Protein AF-A0A383BU82-F1 (afdb_monomer)

Structure (mmCIF, N/CA/C/O backbone):
data_AF-A0A383BU82-F1
#
_entry.id   AF-A0A383BU82-F1
#
loop_
_atom_site.group_PDB
_atom_site.id
_atom_site.type_symbol
_atom_site.label_atom_id
_atom_site.label_alt_id
_atom_site.label_comp_id
_atom_site.label_asym_id
_atom_site.label_entity_id
_atom_site.label_seq_id
_atom_site.pdbx_PDB_ins_code
_atom_site.Cartn_x
_atom_site.Cartn_y
_atom_site.Cartn_z
_atom_site.occupancy
_atom_site.B_iso_or_equiv
_atom_site.auth_seq_id
_atom_site.auth_comp_id
_atom_site.auth_asym_id
_atom_site.auth_atom_id
_atom_site.pdbx_PDB_model_num
ATOM 1 N N . MET A 1 1 ? -35.642 -22.210 34.928 1.00 49.12 1 MET A N 1
ATOM 2 C CA . MET A 1 1 ? -35.362 -20.761 35.029 1.00 49.12 1 MET A CA 1
ATOM 3 C C . MET A 1 1 ? -33.866 -20.478 34.809 1.00 49.12 1 MET A C 1
ATOM 5 O O . MET A 1 1 ? -33.198 -20.042 35.730 1.00 49.12 1 MET A O 1
ATOM 9 N N . ASN A 1 2 ? -33.301 -20.782 33.624 1.00 52.38 2 ASN A N 1
ATOM 10 C CA . ASN A 1 2 ? -31.880 -20.487 33.324 1.00 52.38 2 ASN A CA 1
ATOM 11 C C . ASN A 1 2 ? -31.569 -20.437 31.806 1.00 52.38 2 ASN A C 1
ATOM 13 O O . ASN A 1 2 ? -30.585 -21.007 31.343 1.00 52.38 2 ASN A O 1
ATOM 17 N N . LYS A 1 3 ? -32.454 -19.838 30.995 1.00 55.72 3 LYS A N 1
ATOM 18 C CA . LYS A 1 3 ? -32.264 -19.729 29.530 1.00 55.72 3 LYS A CA 1
ATOM 19 C C . LYS A 1 3 ? -31.932 -18.300 29.069 1.00 55.72 3 LYS A C 1
ATOM 21 O O . LYS A 1 3 ? -31.461 -18.120 27.949 1.00 55.72 3 LYS A O 1
ATOM 26 N N . ASP A 1 4 ? -32.089 -17.312 29.951 1.00 59.91 4 ASP A N 1
ATOM 27 C CA . ASP A 1 4 ? -32.000 -15.885 29.612 1.00 59.91 4 ASP A CA 1
ATOM 28 C C . ASP A 1 4 ? -30.589 -15.294 29.780 1.00 59.91 4 ASP A C 1
ATOM 30 O O . ASP A 1 4 ? -30.177 -14.441 28.991 1.00 59.91 4 ASP A O 1
ATOM 34 N N . ASN A 1 5 ? -29.788 -15.822 30.713 1.00 61.31 5 ASN A N 1
ATOM 35 C CA . ASN A 1 5 ? -28.415 -15.355 30.971 1.00 61.31 5 ASN A CA 1
ATOM 36 C C . ASN A 1 5 ? -27.490 -15.534 29.756 1.00 61.31 5 ASN A C 1
ATOM 38 O O . ASN A 1 5 ? -26.703 -14.648 29.425 1.00 61.31 5 ASN A O 1
ATOM 42 N N . ASN A 1 6 ? -27.639 -16.645 29.031 1.00 63.12 6 ASN A N 1
ATOM 43 C CA . ASN A 1 6 ? -26.860 -16.911 27.819 1.00 63.12 6 ASN A CA 1
ATOM 44 C C . ASN A 1 6 ? -27.214 -15.950 26.678 1.00 63.12 6 ASN A C 1
ATOM 46 O O . ASN A 1 6 ? -26.360 -15.611 25.861 1.00 63.12 6 ASN A O 1
ATOM 50 N N . LYS A 1 7 ? -28.466 -15.481 26.623 1.00 68.19 7 LYS A N 1
ATOM 51 C CA . LYS A 1 7 ? -28.922 -14.540 25.597 1.00 68.19 7 LYS A CA 1
ATOM 52 C C . LYS A 1 7 ? -28.376 -13.137 25.864 1.00 68.19 7 LYS A C 1
ATOM 54 O O . LYS A 1 7 ? -27.951 -12.478 24.922 1.00 68.19 7 LYS A O 1
ATOM 59 N N . LEU A 1 8 ? -28.316 -12.724 27.134 1.00 73.75 8 LEU A N 1
ATOM 60 C CA . LEU A 1 8 ? -27.708 -11.461 27.566 1.00 73.75 8 LEU A CA 1
ATOM 61 C C . LEU A 1 8 ? -26.192 -11.442 27.340 1.00 73.75 8 LEU A C 1
ATOM 63 O O . LEU A 1 8 ? -25.683 -10.469 26.794 1.00 73.75 8 LEU A O 1
ATOM 67 N N . LEU A 1 9 ? -25.486 -12.527 27.676 1.00 77.56 9 LEU A N 1
ATOM 68 C CA . LEU A 1 9 ? -24.048 -12.664 27.410 1.00 77.56 9 LEU A CA 1
ATOM 69 C C . LEU A 1 9 ? -23.738 -12.644 25.913 1.00 77.56 9 LEU A C 1
ATOM 71 O O . LEU A 1 9 ? -22.843 -11.924 25.485 1.00 77.56 9 LEU A O 1
ATOM 75 N N . LYS A 1 10 ? -24.513 -13.375 25.102 1.00 73.62 10 LYS A N 1
ATOM 76 C CA . LYS A 1 10 ? -24.356 -13.363 23.644 1.00 73.62 10 LYS A CA 1
ATOM 77 C C . LYS A 1 10 ? -24.636 -11.979 23.057 1.00 73.62 10 LYS A C 1
ATOM 79 O O . LYS A 1 10 ? -23.937 -11.577 22.139 1.00 73.62 10 LYS A O 1
ATOM 84 N N . LYS A 1 11 ? -25.627 -11.251 23.584 1.00 73.94 11 LYS A N 1
ATOM 85 C CA . LYS A 1 11 ? -25.967 -9.897 23.129 1.00 73.94 11 LYS A CA 1
ATOM 86 C C . LYS A 1 11 ? -24.883 -8.882 23.504 1.00 73.94 11 LYS A C 1
ATOM 88 O O . LYS A 1 11 ? -24.485 -8.128 22.636 1.00 73.94 11 LYS A O 1
ATOM 93 N N . LYS A 1 12 ? -24.339 -8.954 24.725 1.00 73.25 12 LYS A N 1
ATOM 94 C CA . LYS A 1 12 ? -23.193 -8.141 25.168 1.00 73.25 12 LYS A CA 1
ATOM 95 C C . LYS A 1 12 ? -21.917 -8.441 24.388 1.00 73.25 12 LYS A C 1
ATOM 97 O O . LYS A 1 12 ? -21.208 -7.522 24.026 1.00 73.25 12 LYS A O 1
ATOM 102 N N . LEU A 1 13 ? -21.619 -9.713 24.121 1.00 72.56 13 LEU A N 1
ATOM 103 C CA . LEU A 1 13 ? -20.491 -10.094 23.264 1.00 72.56 13 LEU A CA 1
ATOM 104 C C . LEU A 1 13 ? -20.692 -9.594 21.836 1.00 72.56 13 LEU A C 1
ATOM 106 O O . LEU A 1 13 ? -19.746 -9.127 21.221 1.00 72.56 13 LEU A O 1
ATOM 110 N N . HIS A 1 14 ? -21.918 -9.676 21.318 1.00 70.19 14 HIS A N 1
ATOM 111 C CA . HIS A 1 14 ? -22.228 -9.139 20.004 1.00 70.19 14 HIS A CA 1
ATOM 112 C C . HIS A 1 14 ? -22.103 -7.615 19.994 1.00 70.19 14 HIS A C 1
ATOM 114 O O . HIS A 1 14 ? -21.447 -7.123 19.106 1.00 70.19 14 HIS A O 1
ATOM 120 N N . GLU A 1 15 ? -22.603 -6.874 20.984 1.00 69.25 15 GLU A N 1
ATOM 121 C CA . GLU A 1 15 ? -22.349 -5.427 21.120 1.00 69.25 15 GLU A CA 1
ATOM 122 C C . GLU A 1 15 ? -20.851 -5.119 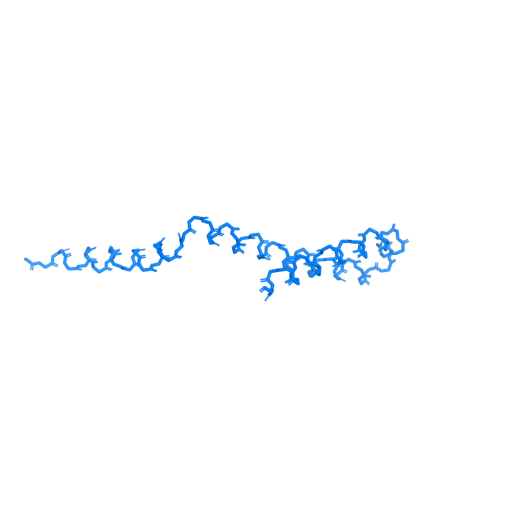21.241 1.00 69.25 15 GLU A C 1
ATOM 124 O O . GLU A 1 15 ? -20.336 -4.312 20.491 1.00 69.25 15 GLU A O 1
ATOM 129 N N . ILE A 1 16 ? -20.089 -5.812 22.085 1.00 68.06 16 ILE A N 1
ATOM 130 C CA . ILE A 1 16 ? -18.647 -5.542 22.234 1.00 68.06 16 ILE A CA 1
ATOM 131 C C . ILE A 1 16 ? -17.878 -5.811 20.927 1.00 68.06 16 ILE A C 1
ATOM 133 O O . ILE A 1 16 ? -16.929 -5.096 20.622 1.00 68.06 16 ILE A O 1
ATOM 137 N N . ILE A 1 17 ? -18.289 -6.816 20.146 1.00 67.19 17 ILE A N 1
ATOM 138 C CA . ILE A 1 17 ? -17.649 -7.172 18.871 1.00 67.19 17 ILE A CA 1
ATOM 139 C C . ILE A 1 17 ? -18.188 -6.328 17.696 1.00 67.19 17 ILE A C 1
ATOM 141 O O . ILE A 1 17 ? -17.427 -6.023 16.791 1.00 67.19 17 ILE A O 1
ATOM 145 N N . PHE A 1 18 ? -19.471 -5.943 17.685 1.00 63.41 18 PHE A N 1
ATOM 146 C CA . PHE A 1 18 ? -20.137 -5.252 16.562 1.00 63.41 18 PHE A CA 1
ATOM 147 C C . PHE A 1 18 ? -20.411 -3.755 16.785 1.00 63.41 18 PHE A C 1
ATOM 149 O O . PHE A 1 18 ? -20.541 -3.042 15.798 1.00 63.41 18 PHE A O 1
ATOM 156 N N . GLU A 1 19 ? -20.538 -3.253 18.017 1.00 58.22 19 GLU A N 1
ATOM 157 C CA . GLU A 1 19 ? -20.652 -1.805 18.299 1.00 58.22 19 GLU A CA 1
ATOM 158 C C . GLU A 1 19 ? -19.288 -1.110 18.364 1.00 58.22 19 GLU A C 1
ATOM 160 O O . GLU A 1 19 ? -19.229 0.103 18.170 1.00 58.22 19 GLU A O 1
ATOM 165 N N . ALA A 1 20 ? -18.189 -1.848 18.567 1.00 55.31 20 ALA A N 1
ATOM 166 C CA . ALA A 1 20 ? -16.838 -1.324 18.338 1.00 55.31 20 ALA A CA 1
ATOM 167 C C . ALA A 1 20 ? -16.525 -1.179 16.832 1.00 55.31 20 ALA A C 1
ATOM 169 O O . ALA A 1 20 ? -15.775 -0.290 16.432 1.00 55.31 20 ALA A O 1
ATOM 170 N N . ASP A 1 21 ? -17.187 -1.981 15.994 1.00 57.09 21 ASP A N 1
ATOM 171 C CA . ASP A 1 21 ? -17.209 -1.851 14.538 1.00 57.09 21 ASP A CA 1
ATOM 172 C C . ASP A 1 21 ? -18.230 -0.779 14.132 1.00 57.09 21 ASP A C 1
ATOM 174 O O . ASP A 1 21 ? -19.332 -1.056 13.642 1.00 57.09 21 ASP A O 1
ATOM 178 N N . THR A 1 22 ? -17.872 0.498 14.279 1.00 67.56 22 THR A N 1
ATOM 179 C CA . THR A 1 22 ? -18.586 1.509 13.490 1.00 67.56 22 THR A CA 1
ATOM 180 C C . THR A 1 22 ? -18.518 1.081 12.017 1.00 67.56 22 THR A C 1
ATOM 182 O O . THR A 1 22 ? -17.464 0.670 11.530 1.00 67.56 22 THR A O 1
ATOM 185 N N . LYS A 1 23 ? -19.634 1.161 11.272 1.00 64.75 23 LYS A N 1
ATOM 186 C CA . LYS A 1 23 ? -19.658 0.797 9.834 1.00 64.75 23 LYS A CA 1
ATOM 187 C C . LYS A 1 23 ? -18.539 1.489 9.040 1.00 64.75 23 LYS A C 1
ATOM 189 O O . LYS A 1 23 ? -18.074 0.951 8.040 1.00 64.75 23 LYS A O 1
ATOM 194 N N . ASN A 1 24 ? -18.114 2.656 9.522 1.00 69.25 24 ASN A N 1
ATOM 195 C CA . ASN A 1 24 ? -17.021 3.446 8.977 1.00 69.25 24 ASN A CA 1
ATOM 196 C C . ASN A 1 24 ? -15.642 2.858 9.322 1.00 69.25 24 ASN A C 1
ATOM 198 O O . ASN A 1 24 ? -14.818 2.750 8.422 1.00 69.25 24 ASN A O 1
ATOM 202 N N . GLY A 1 25 ? -15.411 2.425 10.569 1.00 76.00 25 GLY A N 1
ATOM 203 C CA . GLY A 1 25 ? -14.168 1.758 10.983 1.00 76.00 25 GLY A CA 1
ATOM 204 C C . GLY A 1 25 ? -13.932 0.448 10.234 1.00 76.00 25 GLY A C 1
ATOM 205 O O . GLY A 1 25 ? -12.865 0.232 9.678 1.00 76.00 25 GLY A O 1
ATOM 206 N N . LYS A 1 26 ? -14.980 -0.361 10.058 1.00 80.62 26 LYS A N 1
ATOM 207 C CA . LYS A 1 26 ? -14.873 -1.603 9.283 1.00 80.62 26 LYS A CA 1
ATOM 208 C C . LYS A 1 26 ? -14.550 -1.369 7.803 1.00 80.62 26 LYS A C 1
ATOM 210 O O . LYS A 1 26 ? -13.813 -2.143 7.198 1.00 80.62 26 LYS A O 1
ATOM 215 N N . LEU A 1 27 ? -15.132 -0.335 7.190 1.00 82.94 27 LEU A N 1
ATOM 216 C CA . LEU A 1 27 ? -14.829 0.015 5.799 1.00 82.94 27 LEU A CA 1
ATOM 217 C C . LEU A 1 27 ? -13.385 0.510 5.661 1.00 82.94 27 LEU A C 1
ATOM 219 O O . LEU A 1 27 ? -12.705 0.135 4.709 1.00 82.94 27 LEU A O 1
ATOM 223 N N . PHE A 1 28 ? -12.932 1.313 6.622 1.00 83.31 28 PHE A N 1
ATOM 224 C CA . PHE A 1 28 ? -11.555 1.775 6.705 1.00 83.31 28 PHE A CA 1
ATOM 225 C C . PHE A 1 28 ? -10.574 0.599 6.803 1.00 83.31 28 PHE A C 1
ATOM 227 O O . PHE A 1 28 ? -9.691 0.494 5.957 1.00 83.31 28 PHE A O 1
ATOM 234 N N . ASP A 1 29 ? -10.804 -0.348 7.715 1.00 88.12 29 ASP A N 1
ATOM 235 C CA . ASP A 1 29 ? -9.949 -1.530 7.880 1.00 88.12 29 ASP A CA 1
ATOM 236 C C . ASP A 1 29 ? -9.871 -2.383 6.606 1.00 88.12 29 ASP A C 1
ATOM 238 O O . ASP A 1 29 ? -8.808 -2.886 6.244 1.00 88.12 29 ASP A O 1
ATOM 242 N N . ILE A 1 30 ? -10.985 -2.532 5.880 1.00 89.31 30 ILE A N 1
ATOM 243 C CA . ILE A 1 30 ? -11.019 -3.275 4.611 1.00 89.31 30 ILE A CA 1
ATOM 244 C C . ILE A 1 30 ? -10.207 -2.557 3.526 1.00 89.31 30 ILE A C 1
ATOM 246 O O . ILE A 1 30 ? -9.476 -3.212 2.781 1.00 89.31 30 ILE A O 1
ATOM 250 N N . ILE A 1 31 ? -10.331 -1.231 3.420 1.00 90.00 31 ILE A N 1
ATOM 251 C CA . ILE A 1 31 ? -9.562 -0.428 2.457 1.00 90.00 31 ILE A CA 1
ATOM 252 C C . ILE A 1 31 ? -8.072 -0.496 2.794 1.00 90.00 31 ILE A C 1
ATOM 254 O O . ILE A 1 31 ? -7.257 -0.722 1.900 1.00 90.00 31 ILE A O 1
ATOM 258 N N . LEU A 1 32 ? -7.728 -0.364 4.075 1.00 90.44 32 LEU A N 1
ATOM 259 C CA . LEU A 1 32 ? -6.360 -0.451 4.570 1.00 90.44 32 LEU A CA 1
ATOM 260 C C . LEU A 1 32 ? -5.751 -1.823 4.256 1.00 90.44 32 LEU A C 1
ATOM 262 O O . LEU A 1 32 ? -4.678 -1.912 3.661 1.00 90.44 32 LEU A O 1
ATOM 266 N N . LEU A 1 33 ? -6.475 -2.903 4.558 1.00 92.88 33 LEU A N 1
ATOM 267 C CA . LEU A 1 33 ? -6.049 -4.266 4.248 1.00 92.88 33 LEU A CA 1
ATOM 268 C C . LEU A 1 33 ? -5.847 -4.475 2.741 1.00 92.88 33 LEU A C 1
ATOM 270 O O . LEU A 1 33 ? -4.850 -5.068 2.326 1.00 92.88 33 LEU A O 1
ATOM 274 N N . ALA A 1 34 ? -6.767 -3.977 1.913 1.00 92.56 34 ALA A N 1
ATOM 275 C CA . ALA A 1 34 ? -6.642 -4.054 0.462 1.00 92.56 34 ALA A CA 1
ATOM 276 C C . ALA A 1 34 ? -5.413 -3.282 -0.050 1.00 92.56 34 ALA A C 1
ATOM 278 O O . ALA A 1 34 ? -4.701 -3.789 -0.919 1.00 92.56 34 ALA A O 1
ATOM 279 N N . ALA A 1 35 ? -5.125 -2.103 0.510 1.00 91.62 35 ALA A N 1
ATOM 280 C CA . ALA A 1 35 ? -3.943 -1.314 0.173 1.00 91.62 35 ALA A CA 1
ATOM 281 C C . ALA A 1 35 ? -2.639 -2.050 0.524 1.00 91.62 35 ALA A C 1
ATOM 283 O O . ALA A 1 35 ? -1.716 -2.075 -0.290 1.00 91.62 35 ALA A O 1
ATOM 284 N N . ILE A 1 36 ? -2.578 -2.723 1.681 1.00 93.56 36 ILE A N 1
ATOM 285 C CA . ILE A 1 36 ? -1.413 -3.532 2.084 1.00 93.56 36 ILE A CA 1
ATOM 286 C C . ILE A 1 36 ? -1.185 -4.674 1.089 1.00 93.56 36 ILE A C 1
ATOM 288 O O . ILE A 1 36 ? -0.069 -4.881 0.615 1.00 93.56 36 ILE A O 1
ATOM 292 N N . ILE A 1 37 ? -2.242 -5.410 0.740 1.00 96.06 37 ILE A N 1
ATOM 293 C CA . ILE A 1 37 ? -2.139 -6.529 -0.205 1.00 96.06 37 ILE A CA 1
ATOM 294 C C . ILE A 1 37 ? -1.663 -6.033 -1.575 1.00 96.06 37 ILE A C 1
ATOM 296 O O . ILE A 1 37 ? -0.763 -6.631 -2.165 1.00 96.06 37 ILE A O 1
ATOM 300 N N . LEU A 1 38 ? -2.227 -4.928 -2.068 1.00 93.31 38 LEU A N 1
ATOM 301 C CA . LEU A 1 38 ? -1.811 -4.317 -3.331 1.00 93.31 38 LEU A CA 1
ATOM 302 C C . LEU A 1 38 ? -0.350 -3.855 -3.299 1.00 93.31 38 LEU A C 1
ATOM 304 O O . LEU A 1 38 ? 0.359 -4.055 -4.281 1.00 93.31 38 LEU A O 1
ATOM 308 N N . SER A 1 39 ? 0.112 -3.298 -2.178 1.00 93.56 39 SER A N 1
ATOM 309 C CA . SER A 1 39 ? 1.515 -2.920 -1.980 1.00 93.56 39 SER A CA 1
ATOM 310 C C . SER A 1 39 ? 2.445 -4.125 -2.133 1.00 93.56 39 SER A C 1
ATOM 312 O O . SER A 1 39 ? 3.379 -4.091 -2.931 1.00 93.56 39 SER A O 1
ATOM 314 N N . VAL A 1 40 ? 2.138 -5.233 -1.453 1.00 94.88 40 VAL A N 1
ATOM 315 C CA . VAL A 1 40 ? 2.939 -6.465 -1.536 1.00 94.88 40 VAL A CA 1
ATOM 316 C C . VAL A 1 40 ? 2.938 -7.035 -2.955 1.00 94.88 40 VAL A C 1
ATOM 318 O O . VAL A 1 40 ? 3.984 -7.443 -3.456 1.00 94.88 40 VAL A O 1
ATOM 321 N N . ILE A 1 41 ? 1.786 -7.041 -3.633 1.00 93.94 41 ILE A N 1
ATOM 322 C CA . ILE A 1 41 ? 1.695 -7.491 -5.029 1.00 93.94 41 ILE A CA 1
ATOM 323 C C . ILE A 1 41 ? 2.557 -6.612 -5.939 1.00 93.94 41 ILE A C 1
ATOM 325 O O . ILE A 1 41 ? 3.244 -7.151 -6.803 1.00 93.94 41 ILE A O 1
ATOM 329 N N . SER A 1 42 ? 2.551 -5.293 -5.741 1.00 92.31 42 SER A N 1
ATOM 330 C CA . SER A 1 42 ? 3.375 -4.352 -6.509 1.00 92.31 42 SER A CA 1
ATOM 331 C C . SER A 1 42 ? 4.863 -4.698 -6.407 1.00 92.31 42 SER A C 1
ATOM 333 O O . SER A 1 42 ? 5.518 -4.876 -7.432 1.00 92.31 42 SER A O 1
ATOM 335 N N . VAL A 1 43 ? 5.360 -4.930 -5.187 1.00 91.81 43 VAL A N 1
ATOM 336 C CA . VAL A 1 43 ? 6.757 -5.331 -4.933 1.00 91.81 43 VAL A CA 1
ATOM 337 C C . VAL A 1 43 ? 7.088 -6.672 -5.599 1.00 91.81 43 VAL A C 1
ATOM 339 O O . VAL A 1 43 ? 8.156 -6.853 -6.188 1.00 91.81 43 VAL A O 1
ATOM 342 N N . ILE A 1 44 ? 6.160 -7.634 -5.558 1.00 93.75 44 ILE A N 1
ATOM 343 C CA . ILE A 1 44 ? 6.343 -8.927 -6.232 1.00 93.75 44 ILE A CA 1
ATOM 344 C C . ILE A 1 44 ? 6.386 -8.745 -7.757 1.00 93.75 44 ILE A C 1
ATOM 346 O O . ILE A 1 44 ? 7.220 -9.363 -8.416 1.00 93.75 44 ILE A O 1
ATOM 350 N N . LEU A 1 45 ? 5.526 -7.903 -8.334 1.00 90.12 45 LEU A N 1
ATOM 351 C CA . LEU A 1 45 ? 5.529 -7.619 -9.772 1.00 90.12 45 LEU A CA 1
ATOM 352 C C . LEU A 1 45 ? 6.822 -6.928 -10.212 1.00 90.12 45 LEU A C 1
ATOM 354 O O . LEU A 1 45 ? 7.350 -7.255 -11.274 1.00 90.12 45 LEU A O 1
ATOM 358 N N . GLU A 1 46 ? 7.361 -6.031 -9.387 1.00 90.31 46 GLU A N 1
ATOM 359 C CA . GLU A 1 46 ? 8.641 -5.374 -9.650 1.00 90.31 46 GLU A CA 1
ATOM 360 C C . GLU A 1 46 ? 9.819 -6.362 -9.638 1.00 90.31 46 GLU A C 1
ATOM 362 O O . GLU A 1 46 ? 10.752 -6.233 -10.434 1.00 90.31 46 GLU A O 1
ATOM 367 N N . SER A 1 47 ? 9.749 -7.415 -8.814 1.00 90.31 47 SER A N 1
ATOM 368 C CA . SER A 1 47 ? 10.772 -8.472 -8.786 1.00 90.31 47 SER A CA 1
ATOM 369 C C . SER A 1 47 ? 10.887 -9.260 -10.104 1.00 90.31 47 SER A C 1
ATOM 371 O O . SER A 1 47 ? 11.904 -9.909 -10.364 1.00 90.31 47 SER A O 1
ATOM 373 N N . VAL A 1 48 ? 9.871 -9.190 -10.974 1.00 93.00 48 VAL A N 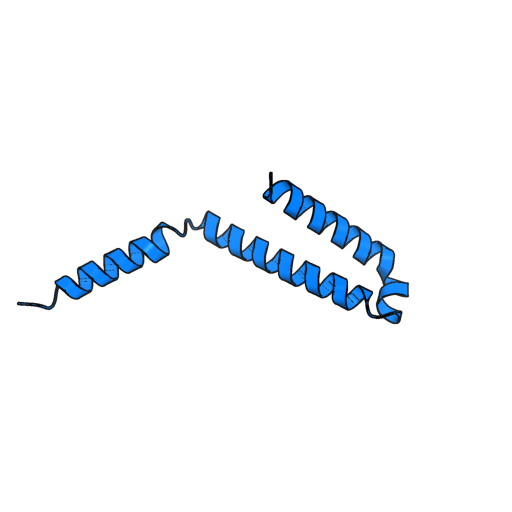1
ATOM 374 C CA . VAL A 1 48 ? 9.866 -9.859 -12.278 1.00 93.00 48 VAL A CA 1
ATOM 375 C C . VAL A 1 48 ? 10.439 -8.925 -13.346 1.00 93.00 48 VAL A C 1
ATOM 377 O O . VAL A 1 48 ? 9.776 -8.000 -13.810 1.00 93.00 48 VAL A O 1
ATOM 380 N N . ASN A 1 49 ? 11.656 -9.218 -13.816 1.00 89.56 49 ASN A N 1
ATOM 381 C CA . ASN A 1 49 ? 12.396 -8.390 -14.784 1.00 89.56 49 ASN A CA 1
ATOM 382 C C . ASN A 1 49 ? 11.608 -7.995 -16.049 1.00 89.56 49 ASN A C 1
ATOM 384 O O . ASN A 1 49 ? 11.753 -6.874 -16.537 1.00 89.56 49 ASN A O 1
ATOM 388 N N . GLU A 1 50 ? 10.803 -8.902 -16.608 1.00 89.94 50 GLU A N 1
ATOM 389 C CA . GLU A 1 50 ? 10.006 -8.617 -17.812 1.00 89.94 50 GLU A CA 1
ATOM 390 C C . GLU A 1 50 ? 8.875 -7.619 -17.544 1.00 89.94 50 GLU A C 1
ATOM 392 O O . GLU A 1 50 ? 8.607 -6.745 -18.370 1.00 89.94 50 GLU A O 1
ATOM 397 N N . ILE A 1 51 ? 8.240 -7.727 -16.374 1.00 89.06 51 ILE A N 1
ATOM 398 C CA . ILE A 1 51 ? 7.161 -6.834 -15.945 1.00 89.06 51 ILE A CA 1
ATOM 399 C C . ILE A 1 51 ? 7.751 -5.475 -15.592 1.00 89.06 51 ILE A C 1
ATOM 401 O O . ILE A 1 51 ? 7.266 -4.457 -16.084 1.00 89.06 51 ILE A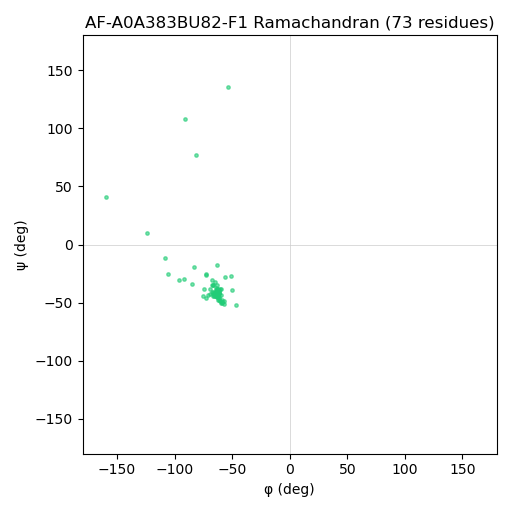 O 1
ATOM 405 N N . ASN A 1 52 ? 8.847 -5.465 -14.831 1.00 88.81 52 ASN A N 1
ATOM 406 C CA . ASN A 1 52 ? 9.524 -4.243 -14.433 1.00 88.81 52 ASN A CA 1
ATOM 407 C C . ASN A 1 52 ? 9.947 -3.423 -15.660 1.00 88.81 52 ASN A C 1
ATOM 409 O O . ASN A 1 52 ? 9.534 -2.283 -15.808 1.00 88.81 52 ASN A O 1
ATOM 413 N N . LYS A 1 53 ? 10.632 -4.018 -16.647 1.00 89.19 53 LYS A N 1
ATOM 414 C CA . LYS A 1 53 ? 11.051 -3.285 -17.861 1.00 89.19 53 LYS A CA 1
ATOM 415 C C . LYS A 1 53 ? 9.909 -2.620 -18.635 1.00 89.19 53 LYS A C 1
ATOM 417 O O . LYS A 1 53 ? 10.154 -1.637 -19.329 1.00 89.19 53 LYS A O 1
ATOM 422 N N . LYS A 1 54 ? 8.692 -3.164 -18.563 1.00 91.94 54 LYS A N 1
ATOM 423 C CA . LYS A 1 54 ? 7.532 -2.660 -19.309 1.00 91.94 54 LYS A CA 1
ATOM 424 C C . LYS A 1 54 ? 6.650 -1.712 -18.493 1.00 91.94 54 LYS A C 1
ATOM 426 O O . LYS A 1 54 ? 6.027 -0.832 -19.078 1.00 91.94 54 LYS A O 1
ATOM 431 N N . TYR 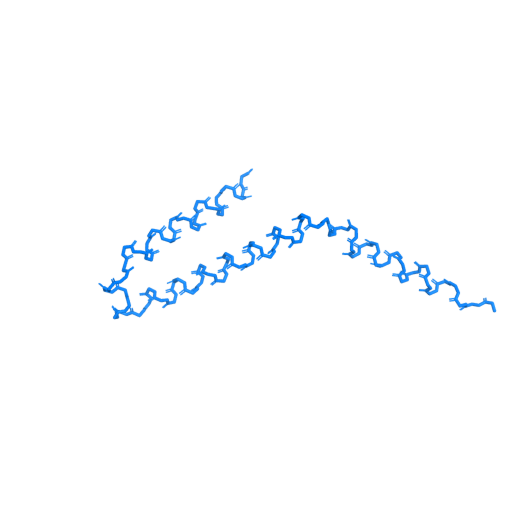A 1 55 ? 6.583 -1.892 -17.176 1.00 92.94 55 TYR A N 1
ATOM 432 C CA . TYR A 1 55 ? 5.647 -1.190 -16.295 1.00 92.94 55 TYR A CA 1
ATOM 433 C C . TYR A 1 55 ? 6.329 -0.428 -15.150 1.00 92.94 55 TYR A C 1
ATOM 435 O O . TYR A 1 55 ? 5.617 0.066 -14.281 1.00 92.94 55 TYR A O 1
ATOM 443 N N . HIS A 1 56 ? 7.662 -0.288 -15.158 1.0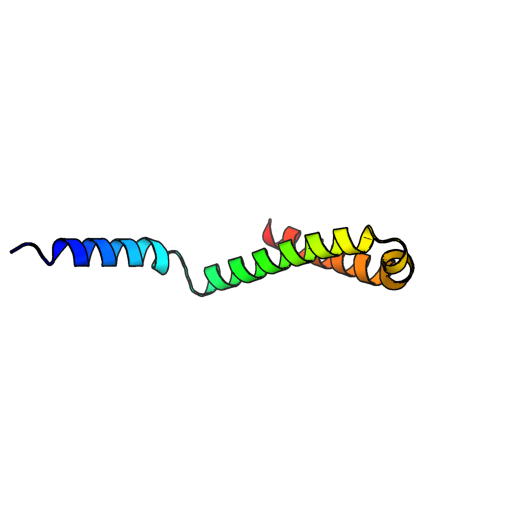0 90.88 56 HIS A N 1
ATOM 444 C CA . HIS A 1 56 ? 8.443 0.341 -14.084 1.00 90.88 56 HIS A CA 1
ATOM 445 C C . HIS A 1 56 ? 7.850 1.672 -13.617 1.00 90.88 56 HIS A C 1
ATOM 447 O O . HIS A 1 56 ? 7.577 1.841 -12.437 1.00 90.88 56 HIS A O 1
ATOM 453 N N . GLU A 1 57 ? 7.575 2.599 -14.540 1.00 92.50 57 GLU A N 1
ATOM 454 C CA . GLU A 1 57 ? 7.060 3.923 -14.170 1.00 92.50 57 GLU A CA 1
ATOM 455 C C . GLU A 1 57 ? 5.655 3.873 -13.559 1.00 92.50 57 GLU A C 1
ATOM 457 O O . GLU A 1 57 ? 5.347 4.635 -12.646 1.00 92.50 57 GLU A O 1
ATOM 462 N N . ILE A 1 58 ? 4.806 2.957 -14.033 1.00 92.56 58 ILE A N 1
ATOM 463 C CA . ILE A 1 58 ? 3.446 2.777 -13.508 1.00 92.56 58 ILE A CA 1
ATOM 464 C C . ILE A 1 58 ? 3.503 2.161 -12.107 1.00 92.56 58 ILE A C 1
ATOM 466 O O . ILE A 1 58 ? 2.787 2.611 -11.216 1.00 92.56 58 ILE A O 1
ATOM 470 N N . ILE A 1 59 ? 4.362 1.157 -11.915 1.00 91.81 59 ILE A N 1
ATOM 471 C CA . ILE A 1 59 ? 4.598 0.501 -10.624 1.00 91.81 59 ILE A CA 1
ATOM 472 C C . ILE A 1 59 ? 5.155 1.518 -9.623 1.00 91.81 59 ILE A C 1
ATOM 474 O O . ILE A 1 59 ? 4.594 1.669 -8.543 1.00 91.81 59 ILE A O 1
ATOM 478 N N . LEU A 1 60 ? 6.160 2.303 -10.015 1.00 92.06 60 LEU A N 1
ATOM 479 C CA . LEU A 1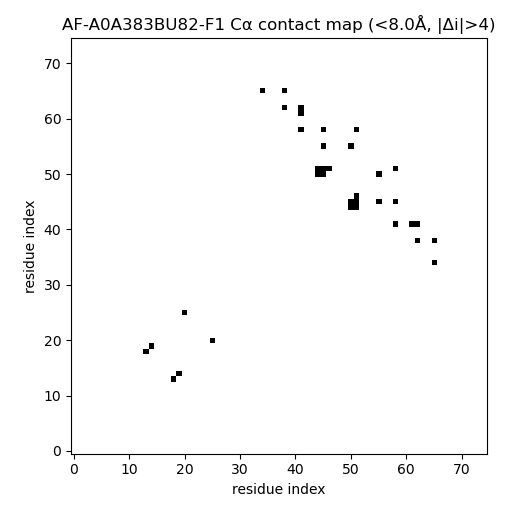 60 ? 6.754 3.341 -9.175 1.00 92.06 60 LEU A CA 1
ATOM 480 C C . LEU A 1 60 ? 5.727 4.417 -8.786 1.00 92.06 60 LEU A C 1
ATOM 482 O O . LEU A 1 60 ? 5.620 4.781 -7.617 1.00 92.06 60 LEU A O 1
ATOM 486 N N . ALA A 1 61 ? 4.926 4.911 -9.735 1.00 94.06 61 ALA A N 1
ATOM 487 C CA . ALA A 1 61 ? 3.861 5.870 -9.434 1.00 94.06 61 ALA A CA 1
ATOM 488 C C . ALA A 1 61 ? 2.826 5.294 -8.449 1.00 94.06 61 ALA A C 1
ATOM 490 O O . ALA A 1 61 ? 2.349 6.006 -7.562 1.00 94.06 61 ALA A O 1
ATOM 491 N N . PHE A 1 62 ? 2.501 4.005 -8.582 1.00 93.75 62 PHE A N 1
ATOM 492 C CA . PHE A 1 62 ? 1.599 3.303 -7.675 1.00 93.75 62 PHE A CA 1
ATOM 493 C C . PHE A 1 62 ? 2.192 3.148 -6.269 1.00 93.75 62 PHE A C 1
ATOM 495 O O . PHE A 1 62 ? 1.493 3.379 -5.283 1.00 93.75 62 PHE A O 1
ATOM 502 N N . GLU A 1 63 ? 3.482 2.837 -6.153 1.00 93.00 63 GLU A N 1
ATOM 503 C CA . GLU A 1 63 ? 4.174 2.774 -4.863 1.00 93.00 63 GLU A CA 1
ATOM 504 C C . GLU A 1 63 ? 4.191 4.119 -4.147 1.00 93.00 63 GLU A C 1
ATOM 506 O O . GLU A 1 63 ? 3.881 4.190 -2.956 1.00 93.00 63 GLU A O 1
ATOM 511 N N . TRP A 1 64 ? 4.489 5.203 -4.865 1.00 95.12 64 TRP A N 1
ATOM 512 C CA . TRP A 1 64 ? 4.433 6.552 -4.305 1.00 95.12 64 TRP A CA 1
ATOM 513 C C . TRP A 1 64 ? 3.021 6.916 -3.844 1.00 95.12 64 TRP A C 1
ATOM 515 O O . TRP A 1 64 ? 2.860 7.464 -2.753 1.00 95.12 64 TRP A O 1
ATOM 525 N N . PHE A 1 65 ? 1.993 6.568 -4.622 1.00 94.44 65 PHE A N 1
ATOM 526 C CA . PHE A 1 65 ? 0.600 6.760 -4.221 1.00 94.44 65 PHE A CA 1
ATOM 527 C C . PHE A 1 65 ? 0.260 6.004 -2.927 1.00 94.44 65 PHE A C 1
ATOM 529 O O . PHE A 1 65 ? -0.260 6.605 -1.987 1.00 94.44 65 PHE A O 1
ATOM 536 N N . ILE A 1 66 ? 0.590 4.712 -2.855 1.00 93.12 66 ILE A N 1
ATOM 537 C CA . ILE A 1 66 ? 0.361 3.866 -1.674 1.00 93.12 66 ILE A CA 1
ATOM 538 C C . ILE A 1 66 ? 1.128 4.406 -0.456 1.00 93.12 66 ILE A C 1
ATOM 540 O O . ILE A 1 66 ? 0.583 4.468 0.643 1.00 93.12 66 ILE A O 1
ATOM 544 N N . THR A 1 67 ? 2.374 4.843 -0.649 1.00 93.62 67 THR A N 1
ATOM 545 C CA . THR A 1 67 ? 3.226 5.392 0.416 1.00 93.62 67 THR A CA 1
ATOM 546 C C . THR A 1 67 ? 2.639 6.679 0.984 1.00 93.62 67 THR A C 1
ATOM 548 O O . THR A 1 67 ? 2.567 6.840 2.201 1.00 93.62 67 THR A O 1
ATOM 551 N N . ILE A 1 68 ? 2.172 7.587 0.122 1.00 94.69 68 ILE A N 1
ATOM 552 C CA . ILE A 1 68 ? 1.498 8.821 0.546 1.00 94.69 68 ILE A CA 1
ATOM 553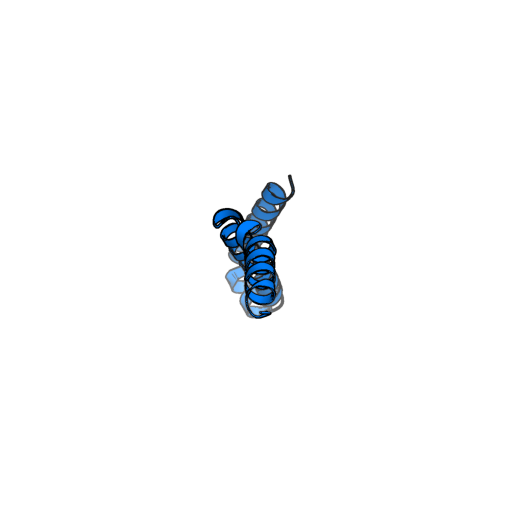 C C . ILE A 1 68 ? 0.197 8.495 1.282 1.00 94.69 68 ILE A C 1
ATOM 555 O O . ILE A 1 68 ? -0.067 9.094 2.321 1.00 94.69 68 ILE A O 1
ATOM 559 N N . LEU A 1 69 ? -0.587 7.532 0.788 1.00 92.25 69 LEU A N 1
ATOM 560 C CA . LEU A 1 69 ? -1.828 7.099 1.431 1.00 92.25 69 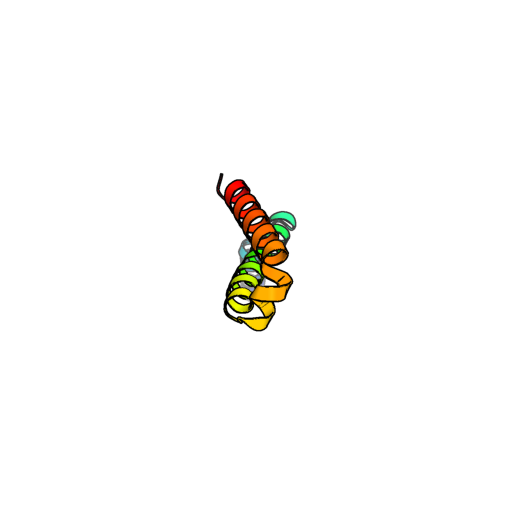LEU A CA 1
ATOM 561 C C . LEU A 1 69 ? -1.572 6.595 2.858 1.00 92.25 69 LEU A C 1
ATOM 563 O O . LEU A 1 69 ? -2.225 7.073 3.782 1.00 92.25 69 LEU A O 1
ATOM 567 N N . PHE A 1 70 ? -0.595 5.705 3.056 1.00 90.88 70 PHE A N 1
ATOM 568 C CA . PHE A 1 70 ? -0.219 5.241 4.398 1.00 90.88 70 PHE A CA 1
ATOM 569 C C . PHE A 1 70 ? 0.402 6.342 5.257 1.00 90.88 70 PHE A C 1
ATOM 571 O O . PHE A 1 70 ? 0.175 6.382 6.458 1.00 90.88 70 PHE A O 1
ATOM 578 N N . THR A 1 71 ? 1.161 7.263 4.661 1.00 93.44 71 THR A N 1
ATOM 579 C CA . THR A 1 71 ? 1.720 8.400 5.405 1.00 93.44 71 THR A CA 1
ATOM 580 C C . THR A 1 71 ? 0.605 9.282 5.958 1.00 93.44 71 THR A C 1
ATOM 582 O O . THR A 1 71 ? 0.652 9.648 7.123 1.00 93.44 71 THR A O 1
ATOM 585 N N . ILE A 1 72 ? -0.410 9.602 5.150 1.00 92.50 72 ILE A N 1
ATOM 586 C CA . ILE A 1 72 ? -1.574 10.380 5.598 1.00 92.50 72 ILE A CA 1
ATOM 587 C C . ILE A 1 72 ? -2.355 9.625 6.675 1.00 92.50 72 ILE A C 1
ATOM 589 O O . ILE A 1 72 ? -2.851 10.252 7.597 1.00 92.50 72 ILE A O 1
ATOM 593 N N . GLU A 1 73 ? -2.481 8.305 6.555 1.00 87.44 73 GLU A N 1
ATOM 594 C CA . GLU A 1 73 ? -3.173 7.482 7.551 1.00 87.44 73 GLU A CA 1
ATOM 595 C C . GLU A 1 73 ? -2.430 7.413 8.892 1.00 87.44 73 GLU A C 1
ATOM 597 O O . GLU A 1 73 ? -3.064 7.400 9.942 1.00 87.44 73 GLU A O 1
ATOM 602 N N . TYR A 1 74 ? -1.098 7.416 8.858 1.00 87.19 74 TYR A N 1
ATOM 603 C CA . TYR A 1 74 ? -0.257 7.362 10.050 1.00 87.19 74 TYR A CA 1
ATOM 604 C C . TYR A 1 74 ? -0.243 8.673 10.864 1.00 87.19 74 TYR A C 1
ATOM 606 O O . TYR A 1 74 ? 0.048 8.637 12.062 1.00 87.19 74 TYR A O 1
ATOM 614 N N . PHE A 1 75 ? -0.504 9.821 10.226 1.00 82.38 75 PHE A N 1
ATOM 615 C CA . PHE A 1 75 ? -0.483 11.157 10.845 1.00 82.38 75 PHE A CA 1
ATOM 616 C C . PHE A 1 75 ? -1.855 11.594 11.374 1.00 82.38 75 PHE A C 1
ATOM 618 O O . PHE A 1 75 ? -1.884 12.123 12.511 1.00 82.38 75 PHE A O 1
#

Sequence (75 aa):
MNKDNNKLLKKKLHEIIFEADTKNGKLFDIILLAAIILSVISVILESVNEINKKYHEIILAFEWFITILFTIEYF

Secondary structure (DSSP, 8-state):
--SSHHHHHHHHHHHHHHTSS-HHHHHHHHHHHHHHHHHHHHHHHHTSHHHHHHHHHHHHHHHHHHHHHHHHHH-

Mean predict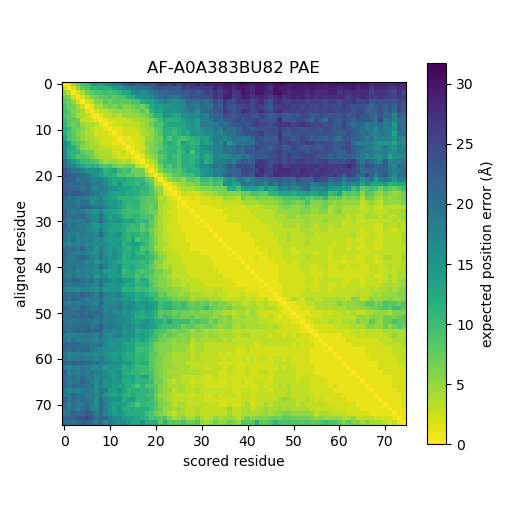ed aligned error: 10.11 Å

Solvent-accessible surface area (backbone atoms only — not comparable to full-atom values): 4286 Å² total; per-residue (Å²): 144,85,75,60,66,63,54,54,51,51,48,51,50,46,43,63,64,50,65,72,44,41,76,64,56,50,50,48,52,51,52,51,52,51,51,53,53,52,50,53,50,50,56,56,45,52,72,36,65,74,51,24,78,75,40,46,70,61,50,51,54,50,49,53,51,53,50,50,52,52,52,61,70,75,105

Organism: NCBI:txid408172

pLDDT: mean 82.65, std 13.1, range [49.12, 96.06]

Radius of gyration: 21.07 Å; Cα contacts (8 Å, |Δi|>4): 18; chains: 1; bounding box: 48×32×54 Å

Foldseek 3Di:
DPPVVVVVVVVVVCCVVPVVPDVVNVVVVVVLVVLVVVLVVLVVLCVDPVSCVVCVVVSVVSNVVSVVVVVVVVD

InterPro domains:
  IPR027359 Voltage-dependent channel domain superfamily [G3DSA:1.20.120.350] (21-75)